Protein AF-A0A168L6A5-F1 (afdb_monomer_lite)

pLDDT: mean 72.23, std 16.52, range [36.66, 94.69]

Foldseek 3Di:
DDVVVVVVVCLLCVQVVQLVVLVVCCVVCVDPPVPDAAAGEHADLQCVQSNCVVVVDPDDSDDGSCPDPCVVVRNYDYVVVVVCCCVPVCVVPVVVVQVVCLQVLHDGPDPDDDPDPDDPVPPPDPSVPRDYDDDDPDDPVCVPHDPVVVVVVVVD

Structure (mmCIF, N/CA/C/O backbone):
data_AF-A0A168L6A5-F1
#
_entry.id   AF-A0A168L6A5-F1
#
loop_
_atom_site.group_PDB
_atom_site.id
_atom_site.type_symbol
_atom_site.label_atom_id
_atom_site.label_alt_id
_atom_site.label_comp_id
_atom_site.label_asym_id
_atom_site.label_entity_id
_atom_site.label_seq_id
_atom_site.pdbx_PDB_ins_code
_atom_site.Cartn_x
_atom_site.Cartn_y
_atom_site.Cartn_z
_atom_site.occupancy
_atom_site.B_iso_or_equiv
_atom_site.auth_seq_id
_atom_site.auth_comp_id
_atom_site.auth_asym_id
_atom_site.auth_atom_id
_atom_site.pdbx_PDB_model_num
ATOM 1 N N . MET A 1 1 ? 3.144 5.698 41.058 1.00 44.22 1 MET A N 1
ATOM 2 C CA . MET A 1 1 ? 2.367 5.550 39.811 1.00 44.22 1 MET A CA 1
ATOM 3 C C . MET A 1 1 ? 3.360 5.680 38.677 1.00 44.22 1 MET A C 1
ATOM 5 O O . MET A 1 1 ? 4.097 6.654 38.667 1.00 44.22 1 MET A O 1
ATOM 9 N N . SER A 1 2 ? 3.514 4.615 37.893 1.00 48.03 2 SER A N 1
ATOM 10 C CA . SER A 1 2 ? 4.680 4.373 37.038 1.00 48.03 2 SER A CA 1
ATOM 11 C C . SER A 1 2 ? 4.518 5.082 35.694 1.00 48.03 2 SER A C 1
ATOM 13 O O . SER A 1 2 ? 3.561 4.807 34.977 1.00 48.03 2 SER A O 1
ATOM 15 N N . GLU A 1 3 ? 5.457 5.958 35.337 1.00 49.28 3 GLU A N 1
ATOM 16 C CA . GLU A 1 3 ? 5.494 6.705 34.062 1.00 49.28 3 GLU A CA 1
ATOM 17 C C . GLU A 1 3 ? 5.464 5.786 32.820 1.00 49.28 3 GLU A C 1
ATOM 19 O O . GLU A 1 3 ? 5.074 6.199 31.727 1.00 49.28 3 GLU A O 1
ATOM 24 N N . LYS A 1 4 ? 5.800 4.505 33.010 1.00 51.28 4 LYS A N 1
ATOM 25 C CA . LYS A 1 4 ? 5.786 3.453 31.990 1.00 51.28 4 LYS A CA 1
ATOM 26 C C . LYS A 1 4 ? 4.378 2.998 31.574 1.00 51.28 4 LYS A C 1
ATOM 28 O O . LYS A 1 4 ? 4.186 2.569 30.448 1.00 51.28 4 LYS A O 1
ATOM 33 N N . GLU A 1 5 ? 3.373 3.113 32.446 1.00 44.09 5 GLU A N 1
ATOM 34 C CA . GLU A 1 5 ? 1.976 2.799 32.078 1.00 44.09 5 GLU A CA 1
ATOM 35 C C . GLU A 1 5 ? 1.288 3.963 31.351 1.00 44.09 5 GLU A C 1
ATOM 37 O O . GLU A 1 5 ? 0.324 3.759 30.610 1.00 44.09 5 GLU A O 1
ATOM 42 N N . SER A 1 6 ? 1.764 5.196 31.560 1.00 49.88 6 SER A N 1
ATOM 43 C CA . SER A 1 6 ? 1.280 6.368 30.827 1.00 49.88 6 SER A CA 1
ATOM 44 C C . SER A 1 6 ? 1.799 6.419 29.391 1.00 49.88 6 SER A C 1
ATOM 46 O O . SER A 1 6 ? 1.051 6.861 28.522 1.00 49.88 6 SER A O 1
ATOM 48 N N . SER A 1 7 ? 3.020 5.936 29.120 1.00 52.25 7 SER A N 1
ATOM 49 C CA . SER A 1 7 ? 3.558 5.870 27.753 1.00 52.25 7 SER A CA 1
ATOM 50 C C . SER A 1 7 ? 2.817 4.838 26.899 1.00 52.25 7 SER A C 1
ATOM 52 O O . SER A 1 7 ? 2.333 5.195 25.831 1.00 52.25 7 SER A O 1
ATOM 54 N N . ASP A 1 8 ? 2.588 3.624 27.416 1.00 53.72 8 ASP A N 1
ATOM 55 C CA . ASP A 1 8 ? 1.877 2.552 26.691 1.00 53.72 8 ASP A CA 1
ATOM 56 C C . ASP A 1 8 ? 0.435 2.938 26.317 1.00 53.72 8 ASP A C 1
ATOM 58 O O . ASP A 1 8 ? -0.088 2.559 25.264 1.00 53.72 8 ASP A O 1
ATOM 62 N N . LYS A 1 9 ? -0.247 3.699 27.183 1.00 54.66 9 LYS A N 1
ATOM 63 C CA . LYS A 1 9 ? -1.592 4.220 26.889 1.00 54.66 9 LYS A CA 1
ATOM 64 C C . LYS A 1 9 ? -1.559 5.339 25.852 1.00 54.66 9 LYS A C 1
ATOM 66 O O . LYS A 1 9 ? -2.464 5.406 25.024 1.00 54.66 9 LYS A O 1
ATOM 71 N N . CYS A 1 10 ? -0.535 6.190 25.896 1.00 55.12 10 CYS A N 1
ATOM 72 C CA . CYS A 1 10 ? -0.345 7.274 24.939 1.00 55.12 10 CYS A CA 1
ATOM 73 C C . CYS A 1 10 ? -0.074 6.719 23.532 1.00 55.12 10 CYS A C 1
ATOM 75 O O . CYS A 1 10 ? -0.775 7.086 22.590 1.00 55.12 10 CYS A O 1
ATOM 77 N N .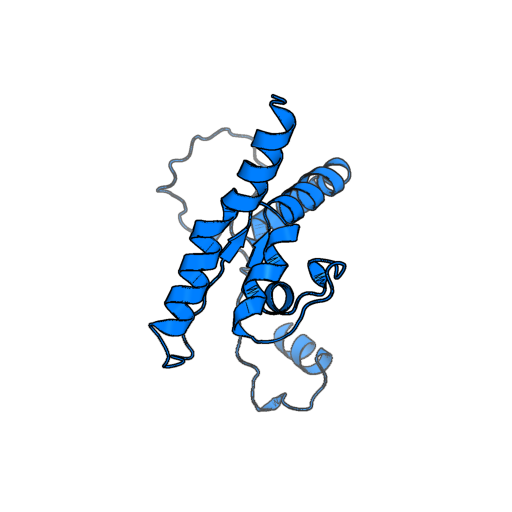 GLU A 1 11 ? 0.840 5.752 23.410 1.00 58.59 11 GLU A N 1
ATOM 78 C CA . GLU A 1 11 ? 1.206 5.092 22.147 1.00 58.59 11 GLU A CA 1
ATOM 79 C C . GLU A 1 11 ? 0.008 4.385 21.502 1.00 58.59 11 GLU A C 1
ATOM 81 O O . GLU A 1 11 ? -0.272 4.587 20.322 1.00 58.59 11 GLU A O 1
ATOM 86 N N . ARG A 1 12 ? -0.807 3.665 22.286 1.00 62.97 12 ARG A N 1
ATOM 87 C CA . ARG A 1 12 ? -2.052 3.045 21.788 1.00 62.97 12 ARG A CA 1
ATOM 88 C C . ARG A 1 12 ? -3.112 4.046 21.332 1.00 62.97 12 ARG A C 1
ATOM 90 O O . ARG A 1 12 ? -3.966 3.695 20.525 1.00 62.97 12 ARG A O 1
ATOM 97 N N . SER A 1 13 ? -3.092 5.268 21.860 1.00 71.06 13 SER A N 1
ATOM 98 C CA . SER A 1 13 ? -4.057 6.317 21.506 1.00 71.06 13 SER A CA 1
ATOM 99 C C . SER A 1 13 ? -3.581 7.247 20.389 1.00 71.06 13 SER A C 1
ATOM 101 O O . SER A 1 13 ? -4.388 8.023 19.875 1.00 71.06 13 SER A O 1
ATOM 103 N N . SER A 1 14 ? -2.305 7.162 20.001 1.00 81.62 14 SER A N 1
ATOM 104 C CA . SER A 1 14 ? -1.666 8.063 19.033 1.00 81.62 14 SER A CA 1
ATOM 105 C C . SER A 1 14 ? -2.385 8.082 17.681 1.00 81.62 14 SER A C 1
ATOM 107 O O . SER A 1 14 ? -2.667 9.149 17.141 1.00 81.62 14 SER A O 1
ATOM 109 N N . ASP A 1 15 ? -2.787 6.908 17.196 1.00 86.69 15 ASP A N 1
ATOM 110 C CA . ASP A 1 15 ? -3.449 6.748 15.899 1.00 86.69 15 ASP A CA 1
ATOM 111 C C . ASP A 1 15 ? -4.979 6.873 15.975 1.00 86.69 15 ASP A C 1
ATOM 113 O O . ASP A 1 15 ? -5.667 6.804 14.953 1.00 86.69 15 ASP A O 1
ATOM 117 N N . SER A 1 16 ? -5.541 7.075 17.174 1.00 88.50 16 SER A N 1
ATOM 118 C CA . SER A 1 16 ? -6.995 7.151 17.358 1.00 88.50 16 SER A CA 1
ATOM 119 C C . SER A 1 16 ? -7.676 8.214 16.486 1.00 88.50 16 SER A C 1
ATOM 121 O O . SER A 1 16 ? -8.722 7.892 15.919 1.00 88.50 16 SER A O 1
ATOM 123 N N . PRO A 1 17 ? -7.123 9.429 16.265 1.00 90.31 17 PRO A N 1
ATOM 124 C CA . PRO A 1 17 ? -7.777 10.410 15.402 1.00 90.31 17 PRO A CA 1
ATOM 125 C C . PRO A 1 17 ? -7.810 9.962 13.939 1.00 90.31 17 PRO A C 1
ATOM 127 O O . PRO A 1 17 ? -8.825 10.145 13.267 1.00 90.31 17 PRO A O 1
ATOM 130 N N . ALA A 1 18 ? -6.729 9.346 13.452 1.00 89.50 18 ALA A N 1
ATOM 131 C CA . ALA A 1 18 ? -6.618 8.871 12.076 1.00 89.50 18 ALA A CA 1
ATOM 132 C C . ALA A 1 18 ? -7.611 7.730 11.804 1.00 89.50 18 ALA A C 1
ATOM 134 O O . ALA A 1 18 ? -8.377 7.783 10.841 1.00 89.50 18 ALA A O 1
ATOM 135 N N . ILE A 1 19 ? -7.674 6.756 12.715 1.00 89.19 19 ILE A N 1
ATOM 136 C CA . ILE A 1 19 ? -8.589 5.611 12.635 1.00 89.19 19 ILE A CA 1
ATOM 137 C C . ILE A 1 19 ? -10.048 6.068 12.733 1.00 89.19 19 ILE A C 1
ATOM 139 O O . ILE A 1 19 ? -10.881 5.674 11.921 1.00 89.19 19 ILE A O 1
ATOM 143 N N . MET A 1 20 ? -10.374 6.932 13.697 1.00 89.56 20 MET A N 1
ATOM 144 C CA . MET A 1 20 ? -11.744 7.426 13.868 1.00 89.56 20 MET A CA 1
ATOM 145 C C . MET A 1 20 ? -12.201 8.266 12.676 1.00 89.56 20 MET A C 1
ATOM 147 O O . MET A 1 20 ? -13.350 8.152 12.259 1.00 89.56 20 MET A O 1
ATOM 151 N N . THR A 1 21 ? -11.310 9.079 12.105 1.00 88.94 21 THR A N 1
ATOM 152 C CA . THR A 1 21 ? -11.613 9.855 10.894 1.00 88.94 21 THR A CA 1
ATOM 153 C C . THR A 1 21 ? -11.856 8.929 9.710 1.00 88.94 21 THR A C 1
ATOM 155 O O . THR A 1 21 ? -12.815 9.139 8.975 1.00 88.94 21 THR A O 1
ATOM 158 N N . SER A 1 22 ? -11.045 7.880 9.553 1.00 86.94 22 SER A N 1
ATOM 159 C CA . SER A 1 22 ? -11.250 6.848 8.533 1.00 86.94 22 SER A CA 1
ATOM 160 C C . SER A 1 22 ? -12.650 6.238 8.635 1.00 86.94 22 SER A C 1
ATOM 162 O O . SER A 1 22 ? -13.418 6.289 7.678 1.00 86.94 22 SER A O 1
ATOM 164 N N . HIS A 1 23 ? -13.024 5.762 9.822 1.00 87.06 23 HIS A N 1
ATOM 165 C CA . HIS A 1 23 ? -14.337 5.156 10.058 1.00 87.06 23 HIS A CA 1
ATOM 166 C C . HIS A 1 23 ? -15.491 6.135 9.852 1.00 87.06 23 HIS A C 1
ATOM 168 O O . HIS A 1 23 ? -16.531 5.779 9.308 1.00 87.06 23 HIS A O 1
ATOM 174 N N . LEU A 1 24 ? -15.318 7.388 10.266 1.00 87.81 24 LEU A N 1
ATOM 175 C CA . LEU A 1 24 ? -16.325 8.425 10.079 1.00 87.81 24 LEU A CA 1
ATOM 176 C C . LEU A 1 24 ? -16.519 8.761 8.595 1.00 87.81 24 LEU A C 1
ATOM 178 O O . LEU A 1 24 ? -17.653 8.951 8.167 1.00 87.81 24 LEU A O 1
ATOM 182 N N . MET A 1 25 ? -15.450 8.776 7.799 1.00 84.00 25 MET A N 1
ATOM 183 C CA . MET A 1 25 ? -15.547 8.961 6.348 1.00 84.00 25 MET A CA 1
ATOM 184 C C . MET A 1 25 ? -16.283 7.798 5.675 1.00 84.00 25 MET A C 1
ATOM 186 O O . MET A 1 25 ? -17.107 8.051 4.800 1.00 84.00 25 MET A O 1
ATOM 190 N N . ASP A 1 26 ? -16.067 6.561 6.133 1.00 80.62 26 ASP A N 1
ATOM 191 C CA . ASP A 1 26 ? -16.782 5.382 5.617 1.00 80.62 26 ASP A CA 1
ATOM 192 C C . ASP A 1 26 ? -18.295 5.453 5.895 1.00 80.62 26 ASP A C 1
ATOM 194 O O . ASP A 1 26 ? -19.104 4.969 5.107 1.00 80.62 26 ASP A O 1
ATOM 198 N N . LEU A 1 27 ? -18.696 6.089 7.002 1.00 81.81 27 LEU A N 1
ATOM 199 C CA . LEU A 1 27 ? -20.105 6.289 7.362 1.00 81.81 27 LEU A CA 1
ATOM 200 C C . LEU A 1 27 ? -20.744 7.495 6.661 1.00 81.81 27 LEU A C 1
ATOM 202 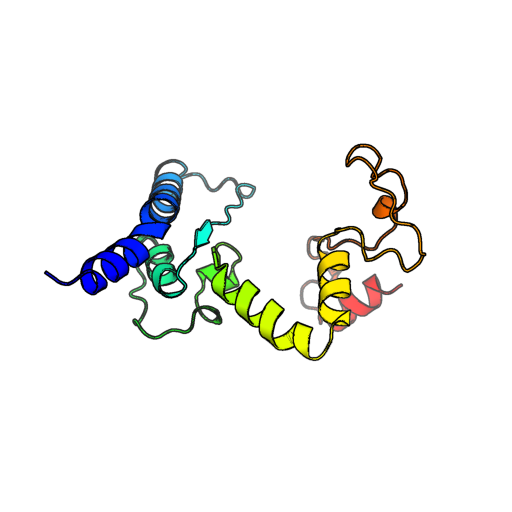O O . LEU A 1 27 ? -21.930 7.456 6.331 1.00 81.81 27 LEU A O 1
ATOM 206 N N . LEU A 1 28 ? -19.995 8.587 6.489 1.00 82.88 28 LEU A N 1
ATOM 207 C CA . LEU A 1 28 ? -20.509 9.839 5.924 1.00 82.88 28 LEU A CA 1
ATOM 208 C C . LEU A 1 28 ? -20.562 9.838 4.399 1.00 82.88 28 LEU A C 1
ATOM 210 O O . LEU A 1 28 ? -21.355 10.586 3.827 1.00 82.88 28 LEU A O 1
ATOM 214 N N . ILE A 1 29 ? -19.734 9.024 3.747 1.00 75.75 29 ILE A N 1
ATOM 215 C CA . ILE A 1 29 ? -19.645 8.933 2.290 1.00 75.75 29 ILE A CA 1
ATOM 216 C C . ILE A 1 29 ? -20.034 7.501 1.882 1.00 75.75 29 ILE A C 1
ATOM 218 O O . ILE A 1 29 ? -19.178 6.708 1.501 1.00 75.75 29 ILE A O 1
ATOM 222 N N . PRO A 1 30 ? -21.327 7.134 1.991 1.00 63.34 30 PRO A N 1
ATOM 223 C CA . PRO A 1 30 ? -21.801 5.785 1.673 1.00 63.34 30 PRO A CA 1
ATOM 224 C C . PRO A 1 30 ? -21.774 5.478 0.166 1.00 63.34 30 PRO A C 1
ATOM 226 O O . PRO A 1 30 ? -21.876 4.319 -0.235 1.00 63.34 30 PRO A O 1
ATOM 229 N N . GLU A 1 31 ? -21.648 6.504 -0.680 1.00 59.12 31 GLU A N 1
ATOM 230 C CA . GLU A 1 31 ? -21.526 6.348 -2.124 1.00 59.12 31 GLU A CA 1
ATOM 231 C C . GLU A 1 31 ? -20.049 6.182 -2.485 1.00 59.12 31 GLU A C 1
ATOM 233 O O . GLU A 1 31 ? -19.278 7.141 -2.466 1.00 59.12 31 GLU A O 1
ATOM 238 N N . TYR A 1 32 ? -19.676 4.941 -2.813 1.00 55.16 32 TYR A N 1
ATOM 239 C CA . TYR A 1 32 ? -18.431 4.573 -3.488 1.00 55.16 32 TYR A CA 1
ATOM 240 C C . TYR A 1 32 ? -18.311 5.345 -4.813 1.00 55.16 32 TYR A C 1
ATOM 242 O O . TYR A 1 32 ? -18.544 4.809 -5.897 1.00 55.16 32 TYR A O 1
ATOM 250 N N . ASN A 1 33 ? -17.935 6.619 -4.747 1.00 52.34 33 ASN A N 1
ATOM 251 C CA . ASN A 1 33 ? -17.263 7.251 -5.864 1.00 52.34 33 ASN A CA 1
ATOM 252 C C . ASN A 1 33 ? -15.962 6.470 -6.024 1.00 52.34 33 ASN A C 1
ATOM 254 O O . ASN A 1 33 ? -15.089 6.533 -5.159 1.00 52.34 33 ASN A O 1
ATOM 258 N N . LEU A 1 34 ? -15.873 5.699 -7.109 1.00 54.41 34 LEU A N 1
ATOM 259 C CA . LEU A 1 34 ? -14.744 4.830 -7.470 1.00 54.41 34 LEU A CA 1
ATOM 260 C C . LEU A 1 34 ? -13.387 5.566 -7.520 1.00 54.41 34 LEU A C 1
ATOM 262 O O . LEU A 1 34 ? -12.350 4.924 -7.639 1.00 54.41 34 LEU A O 1
ATOM 266 N N . ASP A 1 35 ? -13.408 6.892 -7.381 1.00 58.41 35 ASP A N 1
ATOM 267 C CA . ASP A 1 35 ? -12.260 7.788 -7.449 1.00 58.41 35 ASP A CA 1
ATOM 268 C C . ASP A 1 35 ? -11.758 8.276 -6.077 1.00 58.41 35 ASP A C 1
ATOM 270 O O . ASP A 1 35 ? -10.762 9.000 -6.013 1.00 58.41 35 ASP A O 1
ATOM 274 N N . MET A 1 36 ? -12.419 7.927 -4.965 1.00 66.81 36 MET A N 1
ATOM 275 C CA . MET A 1 36 ? -11.963 8.355 -3.639 1.00 66.81 36 MET A CA 1
ATOM 276 C C . MET A 1 36 ? -11.004 7.332 -3.028 1.00 66.81 36 MET A C 1
ATOM 278 O O . MET A 1 36 ? -11.405 6.407 -2.324 1.00 66.81 36 MET A O 1
ATOM 282 N N . PHE A 1 37 ? -9.712 7.537 -3.266 1.00 75.19 37 PHE A N 1
ATOM 283 C CA . PHE A 1 37 ? -8.648 6.769 -2.626 1.00 75.19 37 PHE A CA 1
ATOM 284 C C . PHE A 1 37 ? -8.233 7.431 -1.313 1.00 75.19 37 PHE A C 1
ATOM 286 O O . PHE A 1 37 ? -7.966 8.634 -1.263 1.00 75.19 37 PHE A O 1
ATOM 293 N N . ARG A 1 38 ? -8.157 6.640 -0.240 1.00 83.00 38 ARG A N 1
ATOM 294 C CA . ARG A 1 38 ? -7.695 7.089 1.075 1.00 83.00 38 ARG A CA 1
ATOM 295 C C . ARG A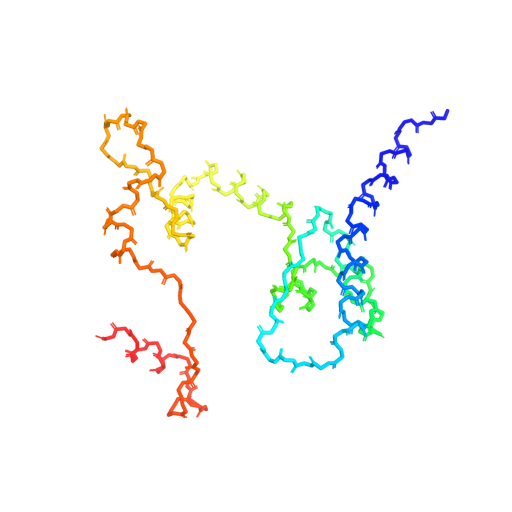 1 38 ? -6.526 6.233 1.522 1.00 83.00 38 ARG A C 1
ATOM 297 O O . ARG A 1 38 ? -6.591 5.011 1.461 1.00 83.00 38 ARG A O 1
ATOM 304 N N . ILE A 1 39 ? -5.506 6.901 2.047 1.00 89.31 39 ILE A N 1
ATOM 305 C CA . ILE A 1 39 ? -4.377 6.259 2.710 1.00 89.31 39 ILE A CA 1
ATOM 306 C C . ILE A 1 39 ? -4.322 6.787 4.140 1.00 89.31 39 ILE A C 1
ATOM 308 O O . ILE A 1 39 ? -4.300 7.999 4.362 1.00 89.31 39 ILE A O 1
ATOM 312 N N . VAL A 1 40 ? -4.325 5.881 5.111 1.00 89.38 40 VAL A N 1
ATOM 313 C CA . VAL A 1 40 ? -4.230 6.187 6.538 1.00 89.38 40 VAL A CA 1
ATOM 314 C C . VAL A 1 40 ? -2.816 5.878 7.003 1.00 89.38 40 VAL A C 1
ATOM 316 O O . VAL A 1 40 ? -2.352 4.746 6.888 1.00 89.38 40 VAL A O 1
ATOM 319 N N . ASN A 1 41 ? -2.129 6.890 7.528 1.00 90.19 41 ASN A N 1
ATOM 320 C CA . ASN A 1 41 ? -0.838 6.684 8.170 1.00 90.19 41 ASN A CA 1
ATOM 321 C C . ASN A 1 41 ? -1.042 6.263 9.631 1.00 90.19 41 ASN A C 1
ATOM 323 O O . ASN A 1 41 ? -1.803 6.909 10.357 1.00 90.19 41 ASN A O 1
ATOM 327 N N . LEU A 1 42 ? -0.356 5.204 10.048 1.00 89.06 42 LEU A N 1
ATOM 328 C CA . LEU A 1 42 ? -0.309 4.726 11.424 1.00 89.06 42 LEU A CA 1
ATOM 329 C C . LEU A 1 42 ? 1.127 4.790 11.938 1.00 89.06 42 LEU A C 1
ATOM 331 O O . LEU A 1 42 ? 2.070 4.350 11.277 1.00 89.06 42 LEU A O 1
ATOM 335 N N . ASN A 1 43 ? 1.288 5.257 13.167 1.00 86.19 43 ASN A N 1
ATOM 336 C CA . ASN A 1 43 ? 2.571 5.204 13.853 1.00 86.19 43 ASN A CA 1
ATOM 337 C C . ASN A 1 43 ? 2.835 3.781 14.360 1.00 86.19 43 ASN A C 1
ATOM 339 O O . ASN A 1 43 ? 3.910 3.210 14.141 1.00 86.19 43 ASN A O 1
ATOM 343 N N . GLU A 1 44 ? 1.821 3.176 14.984 1.00 83.56 44 GLU A N 1
ATOM 344 C CA . GLU A 1 44 ? 1.938 1.879 15.635 1.00 83.56 44 GLU A CA 1
ATOM 345 C C . GLU A 1 44 ? 1.377 0.749 14.779 1.00 83.56 44 GLU A C 1
ATOM 347 O O . GLU A 1 44 ? 0.185 0.669 14.470 1.00 83.56 44 GLU A O 1
ATOM 352 N N . LYS A 1 45 ? 2.235 -0.228 14.480 1.00 85.12 45 LYS A N 1
ATOM 353 C CA . LYS A 1 45 ? 1.877 -1.388 13.654 1.00 85.12 45 LYS A CA 1
ATOM 354 C C . LYS A 1 45 ? 0.707 -2.199 14.229 1.00 85.12 45 LYS A C 1
ATOM 356 O O . LYS A 1 45 ? -0.080 -2.763 13.481 1.00 85.12 45 LYS A O 1
ATOM 361 N N . ALA A 1 46 ? 0.575 -2.245 15.556 1.00 82.56 46 ALA A N 1
ATOM 362 C CA . ALA A 1 46 ? -0.479 -2.994 16.239 1.00 82.56 46 ALA A CA 1
ATOM 363 C C . ALA A 1 46 ? -1.873 -2.375 16.045 1.00 82.56 46 ALA A C 1
ATOM 365 O O . ALA A 1 46 ? -2.881 -3.064 16.205 1.00 82.56 46 ALA A O 1
ATOM 366 N N . ASN A 1 47 ? -1.946 -1.091 15.684 1.00 85.44 47 ASN A N 1
ATOM 367 C CA . ASN A 1 47 ? -3.206 -0.375 15.522 1.00 85.44 47 ASN A CA 1
ATOM 368 C C . ASN A 1 47 ? -3.900 -0.679 14.188 1.00 85.44 47 ASN A C 1
ATOM 370 O O . ASN A 1 47 ? -5.084 -0.380 14.042 1.00 85.44 47 ASN A O 1
ATOM 374 N N . ILE A 1 48 ? -3.229 -1.361 13.251 1.00 85.56 48 ILE A N 1
ATOM 375 C CA . ILE A 1 48 ? -3.829 -1.756 11.969 1.00 85.56 48 ILE A CA 1
ATOM 376 C C . ILE A 1 48 ? -5.076 -2.631 12.132 1.00 85.56 48 ILE A C 1
ATOM 378 O O . ILE A 1 48 ? -5.996 -2.559 11.321 1.00 85.56 48 ILE A O 1
ATOM 382 N N . ARG A 1 49 ? -5.167 -3.398 13.226 1.00 80.75 49 ARG A N 1
ATOM 383 C CA . ARG A 1 49 ? -6.358 -4.196 13.562 1.00 80.75 49 ARG A CA 1
ATOM 384 C C . ARG A 1 49 ? -7.629 -3.352 13.648 1.00 80.75 49 ARG A C 1
ATOM 386 O O . ARG A 1 49 ? -8.714 -3.827 13.330 1.00 80.75 49 ARG A O 1
ATOM 393 N N . PHE A 1 50 ? -7.499 -2.085 14.038 1.00 83.75 50 PHE A N 1
ATOM 394 C CA . PHE A 1 50 ? -8.637 -1.187 14.181 1.00 83.75 50 PHE A CA 1
ATOM 395 C C . PHE A 1 50 ? -9.176 -0.688 12.842 1.00 83.75 50 PHE A C 1
ATOM 397 O O . PHE A 1 50 ? -10.332 -0.277 12.783 1.00 83.75 50 PHE A O 1
ATOM 404 N N . MET A 1 51 ? -8.396 -0.785 11.763 1.00 82.56 51 MET A N 1
ATOM 405 C CA . MET A 1 51 ? -8.841 -0.436 10.410 1.00 82.56 51 MET A CA 1
ATOM 406 C C . MET A 1 51 ? -9.877 -1.425 9.864 1.00 82.56 51 MET A C 1
ATOM 408 O O . MET A 1 51 ? -10.659 -1.080 8.989 1.00 82.56 51 MET A O 1
ATOM 412 N N . GLN A 1 52 ? -9.935 -2.643 10.410 1.00 74.00 52 GLN A N 1
ATOM 413 C CA . GLN A 1 52 ? -10.818 -3.714 9.928 1.00 74.00 52 GLN A CA 1
ATOM 414 C C . GLN A 1 52 ? -12.101 -3.866 10.753 1.00 74.00 52 GLN A C 1
ATOM 416 O O . GLN A 1 52 ? -12.961 -4.671 10.401 1.00 74.00 52 GLN A O 1
ATOM 421 N N . LEU A 1 53 ? -12.271 -3.057 11.806 1.00 70.69 53 LEU A N 1
ATOM 422 C CA . LEU A 1 53 ? -13.421 -3.133 12.711 1.00 70.69 53 LEU A CA 1
ATOM 423 C C . LEU A 1 53 ? -14.767 -2.957 11.995 1.00 70.69 53 LEU A C 1
ATOM 425 O O . LEU A 1 53 ? -15.707 -3.694 12.282 1.00 70.69 53 LEU A O 1
ATOM 429 N N . LEU A 1 54 ? -14.866 -2.027 11.038 1.00 61.38 54 LEU A N 1
ATOM 430 C CA . LEU A 1 54 ? -16.100 -1.827 10.266 1.00 61.38 54 LEU A CA 1
ATOM 431 C C . LEU A 1 54 ? -16.369 -2.946 9.251 1.00 61.38 54 LEU A C 1
ATOM 433 O O . LEU A 1 54 ? -17.510 -3.141 8.844 1.00 61.38 54 LEU A O 1
ATOM 437 N N . GLN A 1 55 ? -15.347 -3.718 8.869 1.00 62.81 55 GLN A N 1
ATOM 438 C CA . GLN A 1 55 ? -15.491 -4.827 7.922 1.00 62.81 55 GLN A CA 1
ATOM 439 C C . GLN A 1 55 ? -16.050 -6.101 8.582 1.00 62.81 55 GLN A C 1
ATOM 441 O O . GLN A 1 55 ? -16.237 -7.110 7.900 1.00 62.81 55 GLN A O 1
ATOM 446 N N . GLY A 1 56 ? -16.309 -6.081 9.899 1.00 57.09 56 GLY A N 1
ATOM 447 C CA . GLY A 1 56 ? -16.946 -7.178 10.638 1.00 57.09 56 GLY A CA 1
ATOM 448 C C . GLY A 1 56 ? -16.119 -8.465 10.718 1.00 57.09 56 GLY A C 1
ATOM 449 O O . GLY A 1 56 ? -16.644 -9.508 11.103 1.00 57.09 56 GLY A O 1
ATOM 450 N N . LYS A 1 57 ? -14.838 -8.417 10.337 1.00 60.59 57 LYS A N 1
ATOM 451 C CA . LYS A 1 57 ? -13.913 -9.544 10.450 1.00 60.59 57 LYS A CA 1
ATOM 452 C C . LYS A 1 57 ? -13.197 -9.442 11.790 1.00 60.59 57 LYS A C 1
ATOM 454 O O . LYS A 1 57 ? -12.441 -8.501 12.004 1.00 60.59 57 LYS A O 1
ATOM 459 N N . ASP A 1 58 ? -13.427 -10.416 12.667 1.00 55.72 58 ASP A N 1
ATOM 460 C CA . ASP A 1 58 ? -12.612 -10.598 13.868 1.00 55.72 58 ASP A CA 1
ATOM 461 C C . ASP A 1 58 ? -11.206 -11.007 13.419 1.00 55.72 58 ASP A C 1
ATOM 463 O O . ASP A 1 58 ? -10.959 -12.133 12.978 1.00 55.72 58 ASP A O 1
ATOM 467 N N . VAL A 1 59 ? -10.289 -10.046 13.434 1.00 56.97 59 VAL A N 1
ATOM 468 C CA . VAL A 1 59 ? -8.895 -10.275 13.068 1.00 56.97 59 VAL A CA 1
ATOM 469 C C . VAL A 1 59 ? -8.225 -10.908 14.276 1.00 56.97 59 VAL A C 1
ATOM 471 O O . VAL A 1 59 ? -8.141 -10.286 15.334 1.00 56.97 59 VAL A O 1
ATOM 474 N N . ALA A 1 60 ? -7.753 -12.147 14.126 1.00 56.47 60 ALA A N 1
ATOM 475 C CA . ALA A 1 60 ? -6.923 -12.789 15.137 1.00 56.47 60 ALA A CA 1
ATOM 476 C C . ALA A 1 60 ? -5.753 -11.859 15.513 1.00 56.47 60 ALA A C 1
ATOM 478 O O . ALA A 1 60 ? -5.087 -11.314 14.632 1.00 56.47 60 ALA A O 1
ATOM 479 N N . GLU A 1 61 ? -5.510 -11.678 16.814 1.00 57.81 61 GLU A N 1
ATOM 480 C CA . GLU A 1 61 ? -4.607 -10.653 17.367 1.00 57.81 61 GLU A CA 1
ATOM 481 C C . GLU A 1 61 ? -3.118 -10.795 16.964 1.00 57.81 61 GLU A C 1
ATOM 483 O O . GLU A 1 61 ? -2.312 -9.941 17.323 1.00 57.81 61 GLU A O 1
ATOM 488 N N . GLU A 1 62 ? -2.745 -11.821 16.189 1.00 58.44 62 GLU A N 1
ATOM 489 C CA . GLU A 1 62 ? -1.354 -12.158 15.839 1.00 58.44 62 GLU A CA 1
ATOM 490 C C . GLU A 1 62 ? -1.059 -12.211 14.327 1.00 58.44 62 GLU A C 1
ATOM 492 O O . GLU A 1 62 ? -0.071 -12.812 13.904 1.00 58.44 62 GLU A O 1
ATOM 497 N N . ILE A 1 63 ? -1.884 -11.599 13.474 1.00 63.41 63 ILE A N 1
ATOM 498 C CA . ILE A 1 63 ? -1.546 -11.507 12.045 1.00 63.41 63 ILE A CA 1
ATOM 499 C C . ILE A 1 63 ? -0.495 -10.406 11.849 1.00 63.41 63 ILE A C 1
ATOM 501 O O . ILE A 1 63 ? -0.711 -9.252 12.222 1.00 63.41 63 ILE A O 1
ATOM 505 N N . ASP A 1 64 ? 0.650 -10.763 11.262 1.00 74.38 64 ASP A N 1
ATOM 506 C CA . ASP A 1 64 ? 1.677 -9.791 10.877 1.00 74.38 64 ASP A CA 1
ATOM 507 C C . ASP A 1 64 ? 1.089 -8.756 9.900 1.00 74.38 64 ASP A C 1
ATOM 509 O O . ASP A 1 64 ? 0.262 -9.075 9.042 1.00 74.38 64 ASP A O 1
ATOM 513 N N . VAL A 1 65 ? 1.520 -7.504 10.033 1.00 75.88 65 VAL A N 1
ATOM 514 C CA . VAL A 1 65 ? 0.952 -6.319 9.369 1.00 75.88 65 VAL A CA 1
ATOM 515 C C . VAL A 1 65 ? 0.904 -6.507 7.853 1.00 75.88 65 VAL A C 1
ATOM 517 O O . VAL A 1 65 ? -0.082 -6.136 7.216 1.00 75.88 65 VAL A O 1
ATOM 520 N N . PHE A 1 66 ? 1.916 -7.175 7.293 1.00 78.81 66 PHE A N 1
ATOM 521 C CA . PHE A 1 66 ? 2.032 -7.480 5.866 1.00 78.81 66 PHE A CA 1
ATOM 522 C C . PHE A 1 66 ? 0.909 -8.366 5.310 1.00 78.81 66 PHE A C 1
ATOM 524 O O . PHE A 1 66 ? 0.626 -8.302 4.116 1.00 78.81 66 PHE A O 1
ATOM 531 N N . TYR A 1 67 ? 0.256 -9.175 6.146 1.00 81.50 67 TYR A N 1
ATOM 532 C CA . TYR A 1 67 ? -0.839 -10.058 5.726 1.00 81.50 67 TYR A CA 1
ATOM 533 C C . TYR A 1 67 ? -2.220 -9.463 5.983 1.00 81.50 67 TYR A C 1
ATOM 535 O O . TYR A 1 67 ? -3.235 -10.114 5.730 1.00 81.50 67 TYR A O 1
ATOM 543 N N . THR A 1 68 ? -2.288 -8.234 6.489 1.00 83.19 68 THR A N 1
ATOM 544 C CA . THR A 1 68 ? -3.574 -7.582 6.699 1.00 83.19 68 THR A CA 1
ATOM 545 C C . THR A 1 68 ? -4.135 -7.081 5.362 1.00 83.19 68 THR A C 1
ATOM 547 O O . THR A 1 68 ? -3.427 -6.420 4.599 1.00 83.19 68 THR A O 1
ATOM 550 N N . PRO A 1 69 ? -5.425 -7.338 5.066 1.00 82.38 69 PRO A N 1
ATOM 551 C CA . PRO A 1 69 ? -6.070 -6.811 3.863 1.00 82.38 69 PRO A CA 1
ATOM 552 C C . PRO A 1 69 ? -5.929 -5.295 3.668 1.00 82.38 69 PRO A C 1
ATOM 554 O O . PRO A 1 69 ? -5.767 -4.847 2.540 1.00 82.38 69 PRO A O 1
ATOM 557 N N . ALA A 1 70 ? -5.943 -4.521 4.759 1.00 84.06 70 ALA A N 1
ATOM 558 C CA . ALA A 1 70 ? -5.850 -3.060 4.708 1.00 84.06 70 ALA A CA 1
ATOM 559 C C . ALA A 1 70 ? -4.465 -2.591 4.227 1.00 84.06 70 ALA A C 1
ATOM 561 O O . ALA A 1 70 ? -4.356 -1.648 3.447 1.00 84.06 70 ALA A O 1
ATOM 562 N N . TYR A 1 71 ? -3.402 -3.293 4.636 1.00 86.88 71 TYR A N 1
ATOM 563 C CA . TYR A 1 71 ? -2.057 -3.043 4.127 1.00 86.88 71 TYR A CA 1
ATOM 564 C C . TYR A 1 71 ? -1.910 -3.502 2.669 1.00 86.88 71 TYR A C 1
ATOM 566 O O . TYR A 1 71 ? -1.407 -2.756 1.834 1.00 86.88 71 TYR A O 1
ATOM 574 N N . ALA A 1 72 ? -2.398 -4.702 2.336 1.00 85.31 72 ALA A N 1
ATOM 575 C CA . ALA A 1 72 ? -2.296 -5.262 0.985 1.00 85.31 72 ALA A CA 1
ATOM 576 C C . ALA A 1 72 ? -3.064 -4.450 -0.077 1.00 85.31 72 ALA A C 1
ATOM 578 O O . ALA A 1 72 ? -2.642 -4.398 -1.230 1.00 85.31 72 ALA A O 1
ATOM 579 N N . ALA A 1 73 ? -4.168 -3.807 0.310 1.00 85.00 73 ALA A N 1
ATOM 580 C CA . ALA A 1 73 ? -4.933 -2.905 -0.550 1.00 85.00 73 ALA A CA 1
ATOM 581 C C . ALA A 1 73 ? -4.285 -1.516 -0.715 1.00 85.00 73 ALA A C 1
ATOM 583 O O . ALA A 1 73 ? -4.741 -0.729 -1.541 1.00 85.00 73 ALA A O 1
ATOM 584 N N . GLY A 1 74 ? -3.235 -1.199 0.053 1.00 86.75 74 GLY A N 1
ATOM 585 C CA . GLY A 1 74 ? -2.602 0.121 0.048 1.00 86.75 74 GLY A CA 1
ATOM 586 C C . GLY A 1 74 ? -3.395 1.204 0.789 1.00 86.75 74 GLY A C 1
ATOM 587 O O . GLY A 1 74 ? -3.097 2.383 0.632 1.00 86.75 74 GLY A O 1
ATOM 588 N N . GLU A 1 75 ? -4.382 0.832 1.607 1.00 86.50 75 GLU A N 1
ATOM 589 C CA . GLU A 1 75 ? -5.195 1.778 2.387 1.00 86.50 75 GLU A CA 1
ATOM 590 C C . GLU A 1 75 ? -4.469 2.273 3.642 1.00 86.50 75 GLU A C 1
ATOM 592 O O . GLU A 1 75 ? -4.848 3.289 4.225 1.00 86.50 75 GLU A O 1
ATOM 597 N N . VAL A 1 76 ? -3.445 1.544 4.091 1.00 88.62 76 VAL A N 1
ATOM 598 C CA . VAL A 1 76 ? -2.725 1.817 5.337 1.00 88.62 76 VAL A CA 1
ATOM 599 C C . VAL A 1 76 ? -1.224 1.786 5.104 1.00 88.62 76 VAL A C 1
ATOM 601 O O . VAL A 1 76 ? -0.690 0.824 4.553 1.00 88.62 76 VAL A O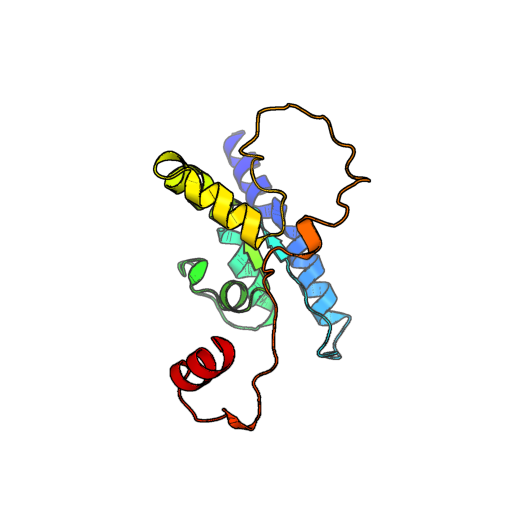 1
ATOM 604 N N . VAL A 1 77 ? -0.535 2.806 5.605 1.00 88.75 77 VAL A N 1
ATOM 605 C CA . VAL A 1 77 ? 0.928 2.863 5.675 1.00 88.75 77 VAL A CA 1
ATOM 606 C C . VAL A 1 77 ? 1.340 2.949 7.139 1.00 88.75 77 VAL A C 1
ATOM 608 O O . VAL A 1 77 ? 0.660 3.586 7.938 1.00 88.75 77 VAL A O 1
ATOM 611 N N . VAL A 1 78 ? 2.435 2.273 7.494 1.00 87.12 78 VAL A N 1
ATOM 612 C CA . VAL A 1 78 ? 2.977 2.286 8.855 1.00 87.12 78 VAL A CA 1
ATOM 613 C C . VAL A 1 78 ? 4.427 2.763 8.826 1.00 87.12 78 VAL A C 1
ATOM 615 O O . VAL A 1 78 ? 5.298 2.077 8.281 1.00 87.12 78 VAL A O 1
ATOM 618 N N . ASP A 1 79 ? 4.706 3.905 9.450 1.00 82.44 79 ASP A N 1
ATOM 619 C CA . ASP A 1 79 ? 6.021 4.568 9.393 1.00 82.44 79 ASP A CA 1
ATOM 620 C C . ASP A 1 79 ? 7.155 3.718 9.990 1.00 82.44 79 ASP A C 1
ATOM 622 O O . ASP A 1 79 ? 8.298 3.726 9.511 1.00 82.44 79 ASP A O 1
ATOM 626 N N . SER A 1 80 ? 6.842 2.919 11.013 1.00 78.31 80 SER A N 1
ATOM 627 C CA . SER A 1 80 ? 7.808 2.019 11.652 1.00 78.31 80 SER A CA 1
ATOM 628 C C . SER A 1 80 ? 8.317 0.913 10.715 1.00 78.31 80 SER A C 1
ATOM 630 O O . SER A 1 80 ? 9.469 0.488 10.844 1.00 78.31 80 SER A O 1
ATOM 632 N N . LEU A 1 81 ? 7.521 0.485 9.725 1.00 79.00 81 LEU A N 1
ATOM 633 C CA . LEU A 1 81 ? 7.952 -0.498 8.721 1.00 79.00 81 LEU A CA 1
ATOM 634 C C . LEU A 1 81 ? 8.980 0.102 7.762 1.00 79.00 81 LEU A C 1
ATOM 636 O O . LEU A 1 81 ? 10.015 -0.513 7.491 1.00 79.00 81 LEU A O 1
ATOM 640 N N . ILE A 1 82 ? 8.713 1.321 7.293 1.00 76.94 82 ILE A N 1
ATOM 641 C CA . ILE A 1 82 ? 9.599 2.051 6.383 1.00 76.94 82 ILE A CA 1
ATOM 642 C C . ILE A 1 82 ? 10.925 2.329 7.087 1.00 76.94 82 ILE A C 1
ATOM 644 O O . ILE A 1 82 ? 11.989 2.051 6.538 1.00 76.94 82 ILE A O 1
ATOM 648 N N . SER A 1 83 ? 10.865 2.796 8.333 1.00 76.75 83 SER A N 1
ATOM 649 C CA . SER A 1 83 ? 12.049 3.106 9.134 1.00 76.75 83 SER A CA 1
ATOM 650 C C . SER A 1 83 ? 12.958 1.891 9.304 1.00 76.75 83 SER A C 1
ATOM 652 O O . SER A 1 83 ? 14.168 2.006 9.129 1.00 76.75 8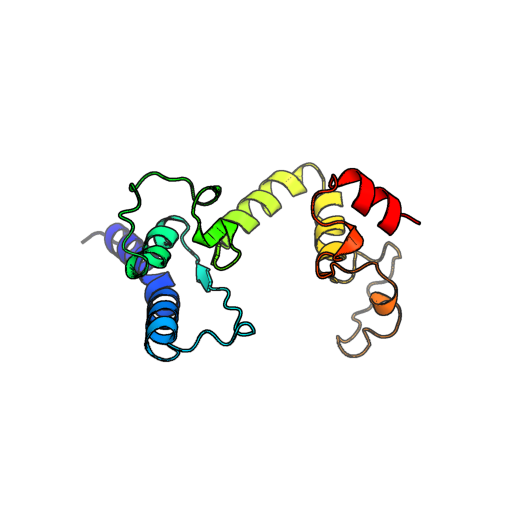3 SER A O 1
ATOM 654 N N . ASN A 1 84 ? 12.397 0.711 9.577 1.00 73.31 84 ASN A N 1
ATOM 655 C CA . ASN A 1 84 ? 13.188 -0.503 9.765 1.00 73.31 84 ASN A CA 1
ATOM 656 C C . ASN A 1 84 ? 13.874 -0.956 8.465 1.00 73.31 84 ASN A C 1
ATOM 658 O O . ASN A 1 84 ? 15.066 -1.267 8.468 1.00 73.31 84 ASN A O 1
ATOM 662 N N . VAL A 1 85 ? 13.156 -0.950 7.337 1.00 69.88 85 VAL A N 1
ATOM 663 C CA . VAL A 1 85 ? 13.726 -1.317 6.029 1.00 69.88 85 VAL A CA 1
ATOM 664 C C . VAL A 1 85 ? 14.788 -0.307 5.599 1.00 69.88 85 VAL A C 1
ATOM 666 O O . VAL A 1 85 ? 15.884 -0.708 5.206 1.00 69.88 85 VAL A O 1
ATOM 669 N N . LEU A 1 86 ? 14.505 0.992 5.727 1.00 70.44 86 LEU A N 1
ATOM 670 C CA . LEU A 1 86 ? 15.459 2.042 5.391 1.00 70.44 86 LEU A CA 1
ATOM 671 C C . LEU A 1 86 ? 16.696 1.956 6.284 1.00 70.44 86 LEU A C 1
ATOM 673 O O . LEU A 1 86 ? 17.797 1.938 5.761 1.00 70.44 86 LEU A O 1
ATOM 677 N N . LEU A 1 87 ? 16.576 1.833 7.603 1.00 69.44 87 LEU A N 1
ATOM 678 C CA . LEU A 1 87 ? 17.750 1.804 8.483 1.00 69.44 87 LEU A CA 1
ATOM 679 C C . LEU A 1 87 ? 18.586 0.528 8.317 1.00 69.44 87 LEU A C 1
ATOM 681 O O . LEU A 1 87 ? 19.811 0.606 8.230 1.00 69.44 87 LEU A O 1
ATOM 685 N N . SER A 1 88 ? 17.951 -0.643 8.250 1.00 74.00 88 SER A N 1
ATOM 686 C CA . SER A 1 88 ? 18.673 -1.923 8.245 1.00 74.00 88 SER A CA 1
ATOM 687 C C . SER A 1 88 ? 19.288 -2.272 6.888 1.00 74.00 88 SER A C 1
ATOM 689 O O . SER A 1 88 ? 20.413 -2.766 6.841 1.00 74.00 88 SER A O 1
ATOM 691 N N . GLN A 1 89 ? 18.594 -2.009 5.776 1.00 75.38 89 GLN A N 1
ATOM 692 C CA . GLN A 1 89 ? 19.070 -2.405 4.444 1.00 75.38 89 GLN A CA 1
ATOM 693 C C . GLN A 1 89 ? 20.030 -1.382 3.842 1.00 75.38 89 GLN A C 1
ATOM 695 O O . GLN A 1 89 ? 20.993 -1.750 3.165 1.00 75.38 89 GLN A O 1
ATOM 700 N N . THR A 1 90 ? 19.805 -0.095 4.106 1.00 76.56 90 THR A N 1
ATOM 701 C CA . THR A 1 90 ? 20.618 0.965 3.495 1.00 76.56 90 THR A CA 1
ATOM 702 C C . THR A 1 90 ? 21.995 1.079 4.131 1.00 76.56 90 THR A C 1
ATOM 704 O O . THR A 1 90 ? 22.935 1.498 3.461 1.00 76.56 90 THR A O 1
ATOM 707 N N . PHE A 1 91 ? 22.140 0.612 5.376 1.00 76.69 91 PHE A N 1
ATOM 708 C CA . PHE A 1 91 ? 23.438 0.488 6.030 1.00 76.69 91 PHE A CA 1
ATOM 709 C C . PHE A 1 91 ? 24.397 -0.409 5.236 1.00 76.69 91 PHE A C 1
ATOM 711 O O . PHE A 1 91 ? 25.571 -0.081 5.086 1.00 76.69 91 PHE A O 1
ATOM 718 N N . TYR A 1 92 ? 23.900 -1.526 4.692 1.00 79.94 92 TYR A N 1
ATOM 719 C CA . TYR A 1 92 ? 24.719 -2.455 3.910 1.00 79.94 92 TYR A CA 1
ATOM 720 C C . TYR A 1 92 ? 24.814 -2.081 2.430 1.00 79.94 92 TYR A C 1
ATOM 722 O O . TYR A 1 92 ? 25.799 -2.423 1.776 1.00 79.94 92 TYR A O 1
ATOM 730 N N . LYS A 1 93 ? 23.787 -1.422 1.885 1.00 84.12 93 LYS A N 1
ATOM 731 C CA . LYS A 1 93 ? 23.706 -1.058 0.466 1.00 84.12 93 LYS A CA 1
ATOM 732 C C . LYS A 1 93 ? 23.132 0.355 0.313 1.00 84.12 93 LYS A C 1
ATOM 734 O O . LYS A 1 93 ? 21.913 0.502 0.195 1.00 84.12 93 LYS A O 1
ATOM 739 N N . PRO A 1 94 ? 23.983 1.395 0.271 1.00 78.75 94 PRO A N 1
ATOM 740 C CA . PRO A 1 94 ? 23.523 2.780 0.168 1.00 78.75 94 PRO A CA 1
ATOM 741 C C . PRO A 1 94 ? 22.773 3.061 -1.144 1.00 78.75 94 PRO A C 1
ATOM 743 O O . PRO A 1 94 ? 21.871 3.899 -1.166 1.00 78.75 94 PRO A O 1
ATOM 746 N N . ASP A 1 95 ? 23.068 2.306 -2.207 1.00 83.25 95 ASP A N 1
ATOM 747 C CA . ASP A 1 95 ? 22.403 2.419 -3.512 1.00 83.25 95 ASP A CA 1
ATOM 748 C C . ASP A 1 95 ? 20.883 2.210 -3.427 1.00 83.25 95 ASP A C 1
ATOM 750 O O . ASP A 1 95 ? 20.131 2.810 -4.195 1.00 83.25 95 ASP A O 1
ATOM 754 N N . ILE A 1 96 ? 20.408 1.425 -2.449 1.00 83.50 96 ILE A N 1
ATOM 755 C CA . ILE A 1 96 ? 18.974 1.193 -2.215 1.00 83.50 96 ILE A CA 1
ATOM 756 C C . ILE A 1 96 ? 18.250 2.517 -1.945 1.00 83.50 96 ILE A C 1
ATOM 758 O O . ILE A 1 96 ? 17.158 2.732 -2.467 1.00 83.50 96 ILE A O 1
ATOM 762 N N . VAL A 1 97 ? 18.862 3.441 -1.193 1.00 81.19 97 VAL A N 1
ATOM 763 C CA . VAL A 1 97 ? 18.272 4.766 -0.931 1.00 81.19 97 VAL A CA 1
ATOM 764 C C . VAL A 1 97 ? 18.139 5.554 -2.221 1.00 81.19 97 VAL A C 1
ATOM 766 O O . VAL A 1 97 ? 17.117 6.198 -2.439 1.00 81.19 97 VAL A O 1
ATOM 769 N N . SER A 1 98 ? 19.167 5.522 -3.070 1.00 79.81 98 SER A N 1
ATOM 770 C CA . SER A 1 98 ? 19.162 6.254 -4.336 1.00 79.81 98 SER A CA 1
ATOM 771 C C . SER A 1 98 ? 18.076 5.733 -5.274 1.00 79.81 98 SER A C 1
ATOM 773 O O . SER A 1 98 ? 17.380 6.530 -5.898 1.00 79.81 98 SER A O 1
ATOM 775 N N . ILE A 1 99 ? 17.890 4.411 -5.333 1.00 82.25 99 ILE A N 1
ATOM 776 C CA . ILE A 1 99 ? 16.831 3.778 -6.127 1.00 82.25 99 ILE A CA 1
ATOM 777 C C . ILE A 1 99 ? 15.452 4.162 -5.584 1.00 82.25 99 ILE A C 1
ATOM 779 O O . ILE A 1 99 ? 14.611 4.612 -6.355 1.00 82.25 99 ILE A O 1
ATOM 783 N N . ILE A 1 100 ? 15.219 4.055 -4.270 1.00 82.19 100 ILE A N 1
ATOM 784 C CA . ILE A 1 100 ? 13.938 4.448 -3.657 1.00 82.19 100 ILE A CA 1
ATOM 785 C C . ILE A 1 100 ? 13.651 5.929 -3.918 1.00 82.19 100 ILE A C 1
ATOM 787 O O . ILE A 1 100 ? 12.541 6.280 -4.306 1.00 82.19 100 ILE A O 1
ATOM 791 N N . LYS A 1 101 ? 14.658 6.800 -3.773 1.00 80.25 101 LYS A N 1
ATOM 792 C CA . LYS A 1 101 ? 14.522 8.226 -4.087 1.00 80.25 101 LYS A CA 1
ATOM 793 C C . LYS A 1 101 ? 14.112 8.452 -5.536 1.00 80.25 101 LYS A C 1
ATOM 795 O O . LYS A 1 101 ? 13.159 9.190 -5.765 1.00 80.25 101 LYS A O 1
ATOM 800 N N . ALA A 1 102 ? 14.765 7.776 -6.479 1.00 80.81 102 ALA A N 1
ATOM 801 C CA . ALA A 1 102 ? 14.416 7.860 -7.891 1.00 80.81 102 ALA A CA 1
ATOM 802 C C . ALA A 1 102 ? 12.980 7.377 -8.165 1.00 80.81 102 ALA A C 1
ATOM 804 O O . ALA A 1 102 ? 12.243 8.063 -8.864 1.00 80.81 102 ALA A O 1
ATOM 805 N N . LEU A 1 103 ? 12.548 6.259 -7.564 1.00 81.06 103 LEU A N 1
ATOM 806 C CA . LEU A 1 103 ? 11.177 5.741 -7.707 1.00 81.06 103 LEU A CA 1
ATOM 807 C C . LEU A 1 103 ? 10.118 6.686 -7.125 1.00 81.06 103 LEU A C 1
ATOM 809 O O . LEU A 1 103 ? 9.021 6.786 -7.668 1.00 81.06 103 LEU A O 1
ATOM 813 N N . CYS A 1 104 ? 10.442 7.398 -6.044 1.00 80.06 104 CYS A N 1
ATOM 814 C CA . CYS A 1 104 ? 9.583 8.428 -5.458 1.00 80.06 104 CYS A CA 1
ATOM 815 C C . CYS A 1 104 ? 9.646 9.775 -6.203 1.00 80.06 104 CYS A C 1
ATOM 817 O O . CYS A 1 104 ? 9.049 10.744 -5.739 1.00 80.06 104 CYS A O 1
ATOM 819 N N . GLY A 1 105 ? 10.401 9.876 -7.303 1.00 72.94 105 GLY A N 1
ATOM 820 C CA . GLY A 1 105 ? 10.597 11.127 -8.039 1.00 72.94 105 GLY A CA 1
ATOM 821 C C . GLY A 1 105 ? 11.417 12.177 -7.278 1.00 72.94 105 GLY A C 1
ATOM 822 O O . GLY A 1 105 ? 11.434 13.345 -7.664 1.00 72.94 105 GLY A O 1
ATOM 823 N N . MET A 1 106 ? 12.100 11.791 -6.196 1.00 74.69 106 MET A N 1
ATOM 824 C CA . MET A 1 106 ? 12.995 12.682 -5.465 1.00 74.69 106 MET A CA 1
ATOM 825 C C . MET A 1 106 ? 14.298 12.876 -6.251 1.00 74.69 106 MET A C 1
ATOM 827 O O . MET A 1 106 ? 14.824 11.905 -6.806 1.00 74.69 106 MET A O 1
ATOM 831 N N . PRO A 1 107 ? 14.869 14.096 -6.268 1.00 63.75 107 PRO A N 1
ATOM 832 C CA . PRO A 1 107 ? 16.160 14.325 -6.898 1.00 63.75 107 PRO A CA 1
ATOM 833 C C . PRO A 1 107 ? 17.210 13.413 -6.251 1.00 63.75 107 PRO A C 1
ATOM 835 O O . PRO A 1 107 ? 17.407 13.407 -5.031 1.00 63.75 107 PRO A O 1
ATOM 838 N N . GLY A 1 108 ? 17.839 12.580 -7.083 1.00 57.69 108 GLY A N 1
ATOM 839 C CA . GLY A 1 108 ? 18.927 11.708 -6.661 1.00 57.69 108 GLY A CA 1
ATOM 840 C C . GLY A 1 108 ? 20.145 12.521 -6.211 1.00 57.69 108 GLY A C 1
ATOM 841 O O . GLY A 1 108 ? 20.242 13.710 -6.522 1.00 57.69 108 GLY A O 1
ATOM 842 N N . PRO A 1 109 ? 21.092 11.907 -5.479 1.00 51.75 109 PRO A N 1
ATOM 843 C CA . PRO A 1 109 ? 22.343 12.575 -5.159 1.00 51.75 109 PRO A CA 1
ATOM 844 C C . PRO A 1 109 ? 23.025 12.972 -6.470 1.00 51.75 109 PRO A C 1
ATOM 846 O O . PRO A 1 109 ? 23.364 12.115 -7.288 1.00 51.75 109 PRO A O 1
ATOM 849 N N . ALA A 1 110 ? 23.191 14.276 -6.689 1.00 48.28 110 ALA A N 1
ATOM 850 C CA . ALA A 1 110 ? 23.985 14.776 -7.794 1.00 48.28 110 ALA A CA 1
ATOM 851 C C . ALA A 1 110 ? 25.403 14.214 -7.628 1.00 48.28 110 ALA A C 1
ATOM 853 O O . ALA A 1 110 ? 26.148 14.621 -6.741 1.00 48.28 110 ALA A O 1
ATOM 854 N N . TYR A 1 111 ? 25.794 13.271 -8.486 1.00 44.03 111 TYR A N 1
ATOM 855 C CA . TYR A 1 111 ? 27.168 12.756 -8.545 1.00 44.03 111 TYR A CA 1
ATOM 856 C C . TYR A 1 111 ? 28.184 13.814 -9.031 1.00 44.03 111 TYR A C 1
ATOM 858 O O . TYR A 1 111 ? 29.360 13.509 -9.216 1.00 44.03 111 TYR A O 1
ATOM 866 N N . HIS A 1 112 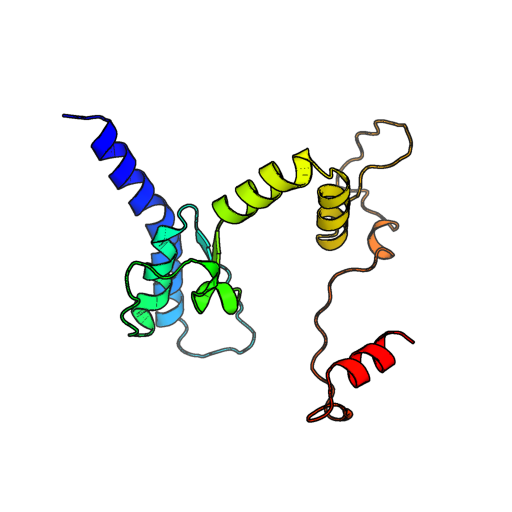? 27.760 15.072 -9.181 1.00 39.94 112 HIS A N 1
ATOM 867 C CA . HIS A 1 112 ? 28.619 16.226 -9.385 1.00 39.94 112 HIS A CA 1
ATOM 868 C C . HIS A 1 112 ? 28.495 17.201 -8.212 1.00 39.94 112 HIS A C 1
ATOM 870 O O . HIS A 1 112 ? 27.656 18.088 -8.205 1.00 39.94 112 HIS A O 1
ATOM 876 N N . GLY A 1 113 ? 29.342 16.989 -7.206 1.00 38.56 113 GLY A N 1
ATOM 877 C CA . GLY A 1 113 ? 30.446 17.901 -6.893 1.00 38.56 113 GLY A CA 1
ATOM 878 C C . GLY A 1 113 ? 30.188 19.347 -6.471 1.00 38.56 113 GLY A C 1
ATOM 879 O O . GLY A 1 113 ? 31.137 19.930 -5.968 1.00 38.56 113 GLY A O 1
ATOM 880 N N . ASP A 1 114 ? 28.993 19.914 -6.597 1.00 36.66 114 ASP A N 1
ATOM 881 C CA . ASP A 1 114 ? 28.741 21.290 -6.174 1.00 36.66 114 ASP A CA 1
ATOM 882 C C . ASP A 1 114 ? 27.505 21.361 -5.281 1.00 36.66 114 ASP A C 1
ATOM 884 O O . ASP A 1 114 ? 26.377 21.058 -5.670 1.00 36.66 114 ASP A O 1
ATOM 888 N N . ALA A 1 115 ? 27.756 21.750 -4.031 1.00 44.50 115 ALA A N 1
ATOM 889 C CA . ALA A 1 115 ? 26.741 22.102 -3.058 1.00 44.50 115 ALA A CA 1
ATOM 890 C C . ALA A 1 115 ? 26.044 23.384 -3.522 1.00 44.50 115 ALA A C 1
ATOM 892 O O . ALA A 1 115 ? 26.410 24.486 -3.116 1.00 44.50 115 ALA A O 1
ATOM 893 N N . ILE A 1 116 ? 25.047 23.239 -4.385 1.00 42.72 116 ILE A N 1
ATOM 894 C CA . ILE A 1 116 ? 24.145 24.329 -4.716 1.00 42.72 116 ILE A CA 1
ATOM 895 C C . ILE A 1 116 ? 22.890 24.107 -3.882 1.00 42.72 116 ILE A C 1
ATOM 897 O O . ILE A 1 116 ? 22.134 23.154 -4.066 1.00 42.72 116 ILE A O 1
ATOM 901 N N . THR A 1 117 ? 22.717 24.980 -2.895 1.00 45.94 117 THR A N 1
ATOM 902 C CA . THR A 1 117 ? 21.425 25.320 -2.302 1.00 45.94 117 THR A CA 1
ATOM 903 C C . THR A 1 117 ? 20.510 25.802 -3.425 1.00 45.94 117 THR A C 1
ATOM 905 O O . THR A 1 117 ? 20.408 27.002 -3.666 1.00 45.94 117 THR A O 1
ATOM 908 N N . GLU A 1 118 ? 19.930 24.878 -4.184 1.00 41.62 118 GLU A N 1
ATOM 909 C CA . GLU A 1 118 ? 18.935 25.215 -5.193 1.00 41.62 118 GLU A CA 1
ATOM 910 C C . GLU A 1 118 ? 17.570 25.278 -4.524 1.00 41.62 118 GLU A C 1
ATOM 912 O O . GLU A 1 118 ? 17.067 24.306 -3.954 1.00 41.62 118 GLU A O 1
ATOM 917 N N . ASP A 1 119 ? 17.007 26.481 -4.566 1.00 38.31 119 ASP A N 1
ATOM 918 C CA . ASP A 1 119 ? 15.634 26.764 -4.207 1.00 38.31 119 ASP A CA 1
ATOM 919 C C . ASP A 1 119 ? 14.693 25.759 -4.889 1.00 38.31 119 ASP A C 1
ATOM 921 O O . ASP A 1 119 ? 14.758 25.514 -6.093 1.00 38.31 119 ASP A O 1
ATOM 925 N N . ILE A 1 120 ? 13.748 25.228 -4.110 1.00 50.16 120 ILE A N 1
ATOM 926 C CA . ILE A 1 120 ? 12.706 24.258 -4.510 1.00 50.16 120 ILE A CA 1
ATOM 927 C C . ILE A 1 120 ? 11.896 24.730 -5.746 1.00 50.16 120 ILE A C 1
ATOM 929 O O . ILE A 1 120 ? 11.214 23.944 -6.401 1.00 50.16 120 ILE A O 1
ATOM 933 N N . SER A 1 121 ? 12.011 26.007 -6.108 1.00 40.62 121 SER A N 1
ATOM 934 C CA . SER A 1 121 ? 11.358 26.656 -7.244 1.00 40.62 121 SER A CA 1
ATOM 935 C C . SER A 1 121 ? 12.003 26.388 -8.616 1.00 40.62 121 SER A C 1
ATOM 937 O O . SER A 1 121 ? 11.391 26.732 -9.626 1.00 40.62 121 SER A O 1
ATOM 939 N N . THR A 1 122 ? 13.192 25.774 -8.700 1.00 44.12 122 THR A N 1
ATOM 940 C CA . THR A 1 122 ? 13.866 25.448 -9.980 1.00 44.12 122 THR A CA 1
ATOM 941 C C . THR A 1 122 ? 13.999 23.948 -10.251 1.00 44.12 122 THR A C 1
ATOM 943 O O . THR A 1 122 ? 14.892 23.540 -10.989 1.00 44.12 122 THR A O 1
ATOM 946 N N . LEU A 1 123 ? 13.072 23.122 -9.744 1.00 46.59 123 LEU A N 1
ATOM 947 C CA . LEU A 1 123 ? 12.829 21.737 -10.200 1.00 46.59 123 LEU A CA 1
ATOM 948 C C . LEU A 1 123 ? 12.319 21.733 -11.659 1.00 46.59 123 LEU A C 1
ATOM 950 O O . LEU A 1 123 ? 11.194 21.355 -11.974 1.00 46.59 123 LEU A O 1
ATOM 954 N N . SER A 1 124 ? 13.144 22.242 -12.566 1.00 51.53 124 SER A N 1
ATOM 955 C CA . SER A 1 124 ? 12.810 22.539 -13.946 1.00 51.53 124 SER A CA 1
ATOM 956 C C . SER A 1 124 ? 13.595 21.597 -14.849 1.00 51.53 124 SER A C 1
ATOM 958 O O . SER A 1 124 ? 14.823 21.568 -14.858 1.00 51.53 124 SER A O 1
ATOM 960 N N . THR A 1 125 ? 12.847 20.821 -15.630 1.00 43.97 125 THR A N 1
ATOM 961 C CA . THR A 1 125 ? 13.252 20.012 -16.796 1.00 43.97 125 THR A CA 1
ATOM 962 C C . THR A 1 125 ? 13.994 18.687 -16.570 1.00 43.97 125 THR A C 1
ATOM 964 O O . THR A 1 125 ? 13.669 17.727 -17.271 1.00 43.97 125 THR A O 1
ATOM 967 N N . ALA A 1 126 ? 14.900 18.552 -15.594 1.00 44.44 126 ALA A N 1
ATOM 968 C CA . ALA A 1 126 ? 15.636 17.289 -15.397 1.00 44.44 126 ALA A CA 1
ATOM 969 C C . ALA A 1 126 ? 14.785 16.174 -14.749 1.00 44.44 126 ALA A C 1
ATOM 971 O O . ALA A 1 126 ? 14.901 15.010 -15.129 1.00 44.44 126 ALA A O 1
ATOM 972 N N . SER A 1 127 ? 13.866 16.518 -13.835 1.00 45.19 127 SER A N 1
ATOM 973 C CA . SER A 1 127 ? 12.922 15.550 -13.244 1.00 45.19 127 SER A CA 1
ATOM 974 C C . SER A 1 127 ? 11.820 15.106 -14.213 1.00 45.19 127 SER A C 1
ATOM 976 O O . SER A 1 127 ? 11.196 14.075 -13.994 1.00 45.19 127 SER A O 1
ATOM 978 N N . MET A 1 128 ? 11.598 15.838 -15.312 1.00 45.22 128 MET A N 1
ATOM 979 C CA . MET A 1 128 ? 10.571 15.519 -16.315 1.00 45.22 128 MET A CA 1
ATOM 980 C C . MET A 1 128 ? 10.937 14.309 -17.193 1.00 45.22 128 MET A C 1
ATOM 982 O O . MET A 1 128 ? 10.065 13.770 -17.862 1.00 45.22 128 MET A O 1
ATOM 986 N N . HIS A 1 129 ? 12.208 13.885 -17.200 1.00 48.09 129 HIS A N 1
ATOM 987 C CA . HIS A 1 129 ? 12.716 12.794 -18.049 1.00 48.09 129 HIS A CA 1
ATOM 988 C C . HIS A 1 129 ? 13.131 11.538 -17.270 1.00 48.09 129 HIS A C 1
ATOM 990 O O . HIS A 1 129 ? 13.573 10.561 -17.875 1.00 48.09 129 HIS A O 1
ATOM 996 N N . ALA A 1 130 ? 13.018 11.543 -15.940 1.00 55.06 130 ALA A N 1
ATOM 997 C CA . ALA A 1 130 ? 13.243 10.336 -15.158 1.00 55.06 130 ALA A CA 1
ATOM 998 C C . ALA A 1 130 ? 12.036 9.390 -15.322 1.00 55.06 130 ALA A C 1
ATOM 1000 O O . ALA A 1 130 ? 10.901 9.864 -15.315 1.00 55.06 130 ALA A O 1
ATOM 1001 N N . PRO A 1 131 ? 12.241 8.072 -15.491 1.00 61.56 131 PRO A N 1
ATOM 1002 C CA . PRO A 1 131 ? 11.140 7.118 -15.510 1.00 61.56 131 PRO A CA 1
ATOM 1003 C C . PRO A 1 131 ? 10.423 7.147 -14.155 1.00 61.56 131 PRO A C 1
ATOM 1005 O O . PRO A 1 131 ? 11.023 6.847 -13.123 1.00 61.56 131 PRO A O 1
ATOM 1008 N N . HIS A 1 132 ? 9.145 7.524 -14.170 1.00 72.44 132 HIS A N 1
ATOM 1009 C CA . HIS A 1 132 ? 8.299 7.613 -12.980 1.00 72.44 132 HIS A CA 1
ATOM 1010 C C . HIS A 1 132 ? 7.393 6.392 -12.869 1.00 72.44 132 HIS A C 1
ATOM 1012 O O . HIS A 1 132 ? 6.983 5.814 -13.879 1.00 72.44 132 HIS A O 1
ATOM 1018 N N . LEU A 1 133 ? 7.047 6.016 -11.637 1.00 82.00 133 LEU A N 1
ATOM 1019 C CA . LEU A 1 133 ? 6.012 5.014 -11.403 1.00 82.00 133 LEU A CA 1
ATOM 1020 C C . LEU A 1 133 ? 4.675 5.528 -11.948 1.00 82.00 133 LEU A C 1
ATOM 1022 O O . LEU A 1 133 ? 4.247 6.636 -11.630 1.00 82.00 133 LEU A O 1
ATOM 1026 N N . THR A 1 134 ? 4.022 4.709 -12.769 1.00 83.31 134 THR A N 1
ATOM 1027 C CA . THR A 1 134 ? 2.721 5.017 -13.364 1.00 83.31 134 THR A CA 1
ATOM 1028 C C . THR A 1 134 ? 1.768 3.843 -13.195 1.00 83.31 134 THR A C 1
ATOM 1030 O O . THR A 1 134 ? 2.193 2.692 -13.071 1.00 83.31 134 THR A O 1
ATOM 1033 N N . SER A 1 135 ? 0.475 4.145 -13.191 1.00 84.31 135 SER A N 1
ATOM 1034 C CA . SER A 1 135 ? -0.590 3.153 -13.239 1.00 84.31 135 SER A CA 1
ATOM 1035 C C . SER A 1 135 ? -1.193 3.157 -14.637 1.00 84.31 135 SER A C 1
ATOM 1037 O O . SER A 1 135 ? -1.559 4.210 -15.159 1.00 84.31 135 SER A O 1
ATOM 1039 N N . ILE A 1 136 ? -1.288 1.976 -15.241 1.00 87.06 136 ILE A N 1
ATOM 1040 C CA . ILE A 1 136 ? -1.948 1.764 -16.527 1.00 87.06 136 ILE A CA 1
ATOM 1041 C C . ILE A 1 136 ? -3.113 0.792 -16.321 1.00 87.06 136 ILE A C 1
ATOM 1043 O O . ILE A 1 136 ? -2.915 -0.267 -15.720 1.00 87.06 136 ILE A O 1
ATOM 1047 N N . PRO A 1 137 ? -4.330 1.125 -16.791 1.00 86.88 137 PRO A N 1
ATOM 1048 C CA . PRO A 1 137 ? -5.437 0.182 -16.747 1.00 86.88 137 PRO A CA 1
ATOM 1049 C C . PRO A 1 137 ? -5.093 -1.042 -17.600 1.00 86.88 137 PRO A C 1
ATOM 1051 O O . PRO A 1 137 ? -4.471 -0.916 -18.656 1.00 86.88 137 PRO A O 1
ATOM 1054 N N . MET A 1 138 ? -5.495 -2.227 -17.135 1.00 85.38 138 MET A N 1
ATOM 1055 C CA . MET A 1 138 ? -5.238 -3.477 -17.849 1.00 85.38 138 MET A CA 1
ATOM 1056 C C . MET A 1 138 ? -5.895 -3.420 -19.236 1.00 85.38 138 MET A C 1
ATOM 1058 O O . MET A 1 138 ? -7.119 -3.296 -19.300 1.00 85.38 138 MET A O 1
ATOM 1062 N N . PRO A 1 139 ? -5.137 -3.512 -20.345 1.00 90.00 139 PRO A N 1
ATOM 1063 C CA . PRO A 1 139 ? -5.744 -3.458 -21.665 1.00 90.00 139 PRO A CA 1
ATOM 1064 C C . PRO A 1 139 ? -6.552 -4.732 -21.931 1.00 90.00 139 PRO A C 1
ATOM 1066 O O . PRO A 1 139 ? -6.057 -5.841 -21.712 1.00 90.00 139 PRO A O 1
ATOM 1069 N N . ASP A 1 140 ? -7.762 -4.580 -22.472 1.00 91.75 140 ASP A N 1
ATOM 1070 C CA . ASP A 1 140 ? -8.706 -5.688 -22.698 1.00 91.75 140 ASP A CA 1
ATOM 1071 C C . ASP A 1 140 ? -8.102 -6.844 -23.513 1.00 91.75 140 ASP A C 1
ATOM 1073 O O . ASP A 1 140 ? -8.394 -8.013 -23.266 1.00 91.75 140 ASP A O 1
ATOM 1077 N N . ALA A 1 141 ? -7.202 -6.527 -24.451 1.00 91.50 141 ALA A N 1
ATOM 1078 C CA . ALA A 1 141 ? -6.516 -7.501 -25.301 1.00 91.50 141 ALA A CA 1
ATOM 1079 C C . ALA A 1 141 ? -5.633 -8.500 -24.529 1.00 91.50 141 ALA A C 1
ATOM 1081 O O . ALA A 1 141 ? -5.312 -9.563 -25.057 1.00 91.50 141 ALA A O 1
ATOM 1082 N N . PHE A 1 142 ? -5.241 -8.169 -23.297 1.00 89.25 142 PHE A N 1
ATOM 1083 C CA . PHE A 1 142 ? -4.382 -9.004 -22.458 1.00 89.25 142 PHE A CA 1
ATOM 1084 C C . PHE A 1 142 ? -5.148 -9.706 -21.328 1.00 89.25 142 PHE A C 1
ATOM 1086 O O . PHE A 1 142 ? -4.547 -10.440 -20.540 1.00 89.25 142 PHE A O 1
ATOM 1093 N N . VAL A 1 143 ? -6.470 -9.525 -21.232 1.00 91.50 143 VAL A N 1
ATOM 1094 C CA . VAL A 1 143 ? -7.292 -10.201 -20.219 1.00 91.50 143 VAL A CA 1
ATOM 1095 C C . VAL A 1 143 ? -7.279 -11.711 -20.470 1.00 91.50 143 VAL A C 1
ATOM 1097 O O . VAL A 1 143 ? -7.637 -12.188 -21.543 1.00 91.50 143 VAL A O 1
ATOM 1100 N N . GLY A 1 144 ? -6.850 -12.479 -19.465 1.00 90.81 144 GLY A N 1
ATOM 1101 C CA . GLY A 1 144 ? -6.709 -13.938 -19.556 1.00 90.81 144 GLY A CA 1
ATOM 1102 C C . GLY A 1 144 ? -5.376 -14.422 -20.140 1.00 90.81 144 GLY A C 1
ATOM 1103 O O . GLY A 1 144 ? -5.139 -15.630 -20.167 1.00 90.81 144 GLY A O 1
ATOM 1104 N N . LEU A 1 145 ? -4.491 -13.514 -20.563 1.00 93.06 145 LEU A N 1
ATOM 1105 C CA . LEU A 1 145 ? -3.113 -13.839 -20.935 1.00 93.06 145 LEU A CA 1
ATOM 1106 C C . LEU A 1 145 ? -2.179 -13.791 -19.716 1.00 93.06 145 LEU A C 1
ATOM 1108 O O . LEU A 1 145 ? -2.552 -13.365 -18.622 1.00 93.06 145 LEU A O 1
ATOM 1112 N N . THR A 1 146 ? -0.943 -14.261 -19.891 1.00 94.69 146 THR A N 1
ATOM 1113 C CA . THR A 1 146 ? 0.066 -14.241 -18.824 1.00 94.69 146 THR A CA 1
ATOM 1114 C C . THR A 1 146 ? 0.664 -12.845 -18.654 1.00 94.69 146 THR A C 1
ATOM 1116 O O . THR A 1 146 ? 0.807 -12.100 -19.624 1.00 94.69 146 THR A O 1
ATOM 1119 N N . PHE A 1 147 ? 1.115 -12.514 -17.439 1.00 92.19 147 PHE A N 1
ATOM 1120 C CA . PHE A 1 147 ? 1.823 -11.253 -17.180 1.00 92.19 147 PHE A CA 1
ATOM 1121 C C . PHE A 1 147 ? 3.054 -11.066 -18.084 1.00 92.19 147 PHE A C 1
ATOM 1123 O O . PHE A 1 147 ? 3.315 -9.956 -18.532 1.00 92.19 147 PHE A O 1
ATOM 1130 N N . ALA A 1 148 ? 3.765 -12.151 -18.415 1.00 93.31 148 ALA A N 1
ATOM 1131 C CA . ALA A 1 148 ? 4.921 -12.103 -19.312 1.00 93.31 148 ALA A CA 1
ATOM 1132 C C . ALA A 1 148 ? 4.576 -11.508 -20.689 1.00 93.31 148 ALA A C 1
ATOM 1134 O O . ALA A 1 148 ? 5.318 -10.676 -21.191 1.00 93.31 148 ALA A O 1
ATOM 1135 N N . SER A 1 149 ? 3.415 -11.858 -21.256 1.00 91.81 149 SER A N 1
ATOM 1136 C CA . SER A 1 149 ? 2.983 -11.314 -22.552 1.00 91.81 149 SER A CA 1
ATOM 1137 C C . SER A 1 149 ? 2.733 -9.803 -22.520 1.00 91.81 149 SER A C 1
ATOM 1139 O O . SER A 1 149 ? 3.047 -9.108 -23.483 1.00 91.81 149 SER A O 1
ATOM 1141 N N . LEU A 1 150 ? 2.205 -9.291 -21.402 1.00 91.12 150 LEU A N 1
ATOM 1142 C CA . LEU A 1 150 ? 2.023 -7.857 -21.188 1.00 91.12 150 LEU A CA 1
ATOM 1143 C C . LEU A 1 150 ? 3.375 -7.163 -20.986 1.00 91.12 150 LEU A C 1
ATOM 1145 O O . LEU A 1 150 ? 3.615 -6.101 -21.549 1.00 91.12 150 LEU A O 1
ATOM 1149 N N . PHE A 1 151 ? 4.260 -7.773 -20.198 1.00 91.12 151 PHE A N 1
ATOM 1150 C CA . PHE A 1 151 ? 5.591 -7.246 -19.919 1.00 91.12 151 PHE A CA 1
ATOM 1151 C C . PHE A 1 151 ? 6.432 -7.106 -21.193 1.00 91.12 151 PHE A C 1
ATOM 1153 O O . PHE A 1 151 ? 6.994 -6.040 -21.427 1.00 91.12 151 PHE A O 1
ATOM 1160 N N . ASP A 1 152 ? 6.447 -8.129 -22.050 1.00 92.19 152 ASP A N 1
ATOM 1161 C CA . ASP A 1 152 ? 7.157 -8.093 -23.334 1.00 92.19 152 ASP A CA 1
ATOM 1162 C C . ASP A 1 152 ? 6.599 -7.007 -24.268 1.00 92.19 152 ASP A C 1
ATOM 1164 O O . ASP A 1 152 ? 7.355 -6.363 -24.991 1.00 92.19 152 ASP A O 1
ATOM 1168 N N . ALA A 1 153 ? 5.284 -6.771 -24.234 1.00 90.00 153 ALA A N 1
ATOM 1169 C CA . ALA A 1 153 ? 4.640 -5.739 -25.042 1.00 90.00 153 ALA A CA 1
ATOM 1170 C C . ALA A 1 153 ? 4.946 -4.308 -24.563 1.00 90.00 153 ALA A C 1
ATOM 1172 O O . ALA A 1 153 ? 4.978 -3.401 -25.386 1.00 90.00 153 ALA A O 1
ATOM 1173 N N . LEU A 1 154 ? 5.153 -4.102 -23.257 1.00 86.19 154 LEU A N 1
ATOM 1174 C CA . LEU A 1 154 ? 5.473 -2.795 -22.660 1.00 86.19 154 LEU A CA 1
ATOM 1175 C C . LEU A 1 154 ? 6.976 -2.472 -22.654 1.00 86.19 154 LEU A C 1
ATOM 1177 O O . LEU A 1 154 ? 7.354 -1.331 -22.397 1.00 86.19 154 LEU A O 1
ATOM 1181 N N . LEU A 1 155 ? 7.829 -3.474 -22.875 1.00 82.38 155 LEU A N 1
ATOM 1182 C CA . LEU A 1 155 ? 9.288 -3.330 -22.935 1.00 82.38 155 LEU A CA 1
ATOM 1183 C C . LEU A 1 155 ? 9.795 -2.721 -24.254 1.00 82.38 155 LEU A C 1
ATOM 1185 O O . LEU A 1 155 ? 10.930 -2.240 -24.291 1.00 82.38 155 LEU A O 1
ATOM 1189 N N . LEU A 1 156 ? 8.992 -2.809 -25.318 1.00 51.94 156 LEU A N 1
ATOM 1190 C CA . LEU A 1 156 ? 9.275 -2.332 -26.678 1.00 51.94 156 LEU A CA 1
ATOM 1191 C C . LEU A 1 156 ? 8.758 -0.906 -26.894 1.00 51.94 156 LEU A C 1
ATOM 1193 O O . LEU A 1 156 ? 9.466 -0.152 -27.601 1.00 51.94 156 LEU A O 1
#

Radius of gyration: 21.08 Å; chains: 1; bounding box: 52×41×66 Å

Organism: Absidia glauca (NCBI:txid4829)

Sequence (156 aa):
MSEKESSDKCERSSDSPAIMTSHLMDLLIPEYNLDMFRIVNLNEKANIRFMQLLQGKDVAEEIDVFYTPAYAAGEVVVDSLISNVLLSQTFYKPDIVSIIKALCGMPGPAYHGDAITEDISTLSTASMHAPHLTSIPMPDAFVGLTFASLFDALLL

InterPro domains:
  IPR047871 Calcium-activated potassium channel slowpoke-like [PTHR10027] (5-155)

Secondary structure (DSSP, 8-state):
--HHHHHHHHHHHHTHHHHHHHHHHHHH--S--TT----EEES-GGGGGGGGGGGT----TT--GGG-HHHHTTSEEEHHHHHHHHHHHHHH-THHHHHHHHHTTPPPP-SS-------GGG--SSGGGSPPP---PPPGGGTTS-HHHHHHHH--